Protein 3GBW (pdb70)

Organism: Mus musculus (NCBI:txid10090)

Solvent-accessible surface area: 7673 Å² total

Sequence (159 aa):
SLEDYYSVVNRFESHGGGWGYSSAHSSVEAIRFSADTDILLGGLGLFGGRGEYTAKKIKLFEELGPDGGDDHEETDGDLLAETDVLLAYDCAARREKYAFDEPVLLQQAGWWYVAWARVSGPSSDCGSHGQASSITTDDGVIFQFKSSKKSNNGTDVNAGQIPQLLYRLP

B-factor: mean 14.57, std 6.52, range [7.31, 48.07]

Nearest PDB structures (foldseek):
  3gbw-assembly1_A  TM=1.006E+00  e=7.517E-31  Mus musculus
  3no8-assembly2_B  TM=8.482E-01  e=4.072E-13  Homo sapiens
  3hwj-assembly1_A  TM=8.843E-01  e=1.218E-11  Mus musculus
  3hwj-assembly2_B  TM=8.823E-01  e=6.664E-11  Mus musculus
  8des-assembly1_A  TM=1.836E-01  e=6.047E+00  Escherichia phage EC6098

GO terms:
  GO:0031398 positive regulation of protein ubiquitination (P, IDA)
  GO:0005634 nucleus (C, EXP)
  GO:0021952 central nervous system projection neuron axonogenesis (P, IMP)
  GO:1902667 regulation of axon guidance (P, IMP)
  GO:0032922 circadian regulation of gene expression (P, IMP)
  GO:0050905 neuromuscular process (P, IMP)
  GO:0005515 protein binding (F, IPI)
  GO:0015630 microtubule cytoskeleton (C, IDA)
  GO:0042177 negative regulation of protein catabolic process (P, IDA)
  GO:0030424 axon (C, IDA)
  GO:0021785 branchiomotor neuron axon guidance (P, IMP)
  GO:0032880 regulation of protein localization (P, IMP)
  GO:0051493 regulation of cytoskeleton organization (P, IMP)
  GO:0048667 cell morphogenesis involved in neuron differentiation (P, IMP)
  GO:0008045 motor neuron axon guidance (P, IMP)
  GO:0042802 identical protein binding (F, IPI)

Foldseek 3Di:
DDDAWDKDFQFPFWDDWFAADDDFKAKKKKAKQAKWWFDWFWKWAAPDKKKKKKWKFWDFLCCVPPPDVGHTDFIDDIDMDHDHHPGIDITPGIDIDDRNTMMMIMMRMHDGITIKGFRGDQWDQDPVGMIMGIAADPVGDRPHTRGMGIRRITIIHHD

Secondary structure (DSSP, 8-state):
-PPP-EEEE-EEEE-S-B---TT--EEEEEEESS-EEEEEEEEE--SS-EEEEEEEEEEETTTTTS----EEEEE---EEE---TT-EE---S-EEEPTT-EEEEEEEEESS-B--EEEE-SEEE-TTSPEEEEEE-TT--SS-SSSSBS--EEEEE--

CATH classification: 2.60.120.820

Radius of gyration: 14.32 Å; Cα contacts (8 Å, |Δi|>4): 466; chains: 1; bounding box: 38×33×32 Å

Structure (mmCIF, N/CA/C/O backbone):
data_3GBW
#
_entry.id   3GBW
#
_cell.length_a   41.688
_cell.length_b   57.767
_cell.length_c   64.633
_cell.angle_alpha   90.000
_cell.angle_beta   90.000
_cell.angle_gamma   90.000
#
_symmetry.space_group_name_H-M   'P 21 21 21'
#
loop_
_entity.id
_entity.type
_entity.pdbx_description
1 polymer 'E3 ubiquitin-protein ligase MYCBP2'
2 water water
#
loop_
_atom_site.group_PDB
_atom_site.id
_atom_site.type_symbol
_atom_site.label_atom_id
_atom_site.label_alt_id
_atom_site.label_comp_id
_atom_site.label_asym_id
_atom_site.label_entity_id
_atom_site.label_seq_id
_atom_site.pdbx_PDB_ins_code
_atom_site.Cartn_x
_atom_site.Cartn_y
_atom_site.Cartn_z
_atom_site.occupancy
_atom_site.B_iso_or_equiv
_atom_site.auth_seq_id
_atom_site.auth_comp_id
_atom_site.auth_asym_id
_atom_site.auth_atom_id
_atom_site.pdbx_PDB_model_num
ATOM 1 N N . SER A 1 1 ? 0.783 11.771 28.067 1.00 16.25 1227 SER A N 1
ATOM 2 C CA . SER A 1 1 ? 0.011 12.959 27.646 1.00 15.50 1227 SER A CA 1
ATOM 3 C C . SER A 1 1 ? 0.863 13.726 26.651 1.00 14.00 1227 SER A C 1
ATOM 4 O O . SER A 1 1 ? 1.971 13.308 26.344 1.00 12.75 1227 SER A O 1
ATOM 7 N N . LEU A 1 2 ? 0.329 14.831 26.156 1.00 14.24 1228 LEU A N 1
ATOM 8 C CA . LEU A 1 2 ? 1.015 15.634 25.162 1.00 14.99 1228 LEU A CA 1
ATOM 9 C C . LEU A 1 2 ? 2.385 16.096 25.660 1.00 14.43 1228 LEU A C 1
ATOM 10 O O . LEU A 1 2 ? 2.498 16.620 26.764 1.00 14.84 1228 LEU A O 1
ATOM 15 N N . GLU A 1 3 ? 3.414 15.884 24.847 1.00 15.00 1229 GLU A N 1
ATOM 16 C CA . GLU A 1 3 ? 4.781 16.257 25.178 1.00 16.11 1229 GLU A CA 1
ATOM 17 C C . GLU A 1 3 ? 4.919 17.778 25.220 1.00 15.46 1229 GLU A C 1
ATOM 18 O O . GLU A 1 3 ? 4.406 18.487 24.365 1.00 15.34 1229 GLU A O 1
ATOM 24 N N . ASP A 1 4 ? 5.622 18.267 26.222 1.00 15.50 1230 ASP A N 1
ATOM 25 C CA . ASP A 1 4 ? 5.861 19.693 26.335 1.00 15.11 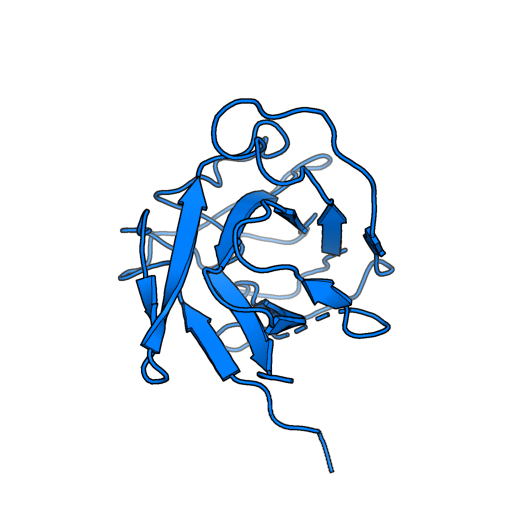1230 ASP A CA 1
ATOM 26 C C . ASP A 1 4 ? 7.017 20.151 25.466 1.00 14.33 1230 ASP A C 1
ATOM 27 O O . ASP A 1 4 ? 7.933 19.403 25.178 1.00 15.18 1230 ASP A O 1
ATOM 32 N N A TYR A 1 5 ? 6.892 21.381 24.954 0.70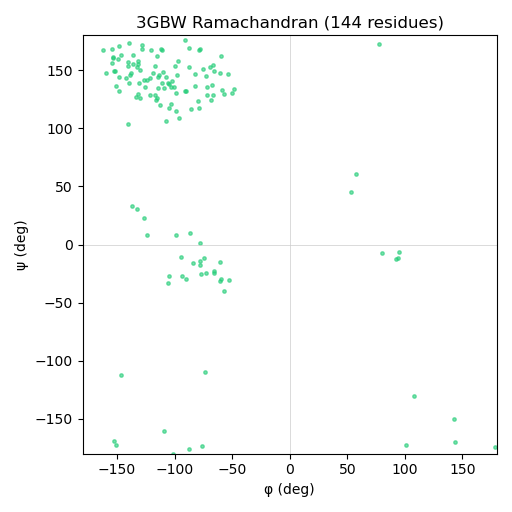 14.43 1231 TYR A N 1
ATOM 33 N N B TYR A 1 5 ? 7.017 21.426 25.164 0.30 13.14 1231 TYR A N 1
ATOM 34 C CA A TYR A 1 5 ? 7.909 22.048 24.098 0.70 13.44 1231 TYR A CA 1
ATOM 35 C CA B TYR A 1 5 ? 8.126 21.992 24.456 0.30 11.89 1231 TYR A CA 1
ATOM 36 C C A TYR A 1 5 ? 8.147 23.480 24.636 0.70 12.58 1231 TYR A C 1
ATOM 37 C C B TYR A 1 5 ? 8.322 23.385 24.976 0.30 11.10 1231 TYR A C 1
ATOM 38 O O A TYR A 1 5 ? 7.229 24.096 25.181 0.70 13.35 1231 TYR A O 1
ATOM 39 O O B TYR A 1 5 ? 7.602 23.856 25.865 0.30 10.01 1231 TYR A O 1
ATOM 56 N N . SER A 1 6 ? 9.361 24.003 24.461 1.00 10.38 1232 SER A N 1
ATOM 57 C CA . SER A 1 6 ? 9.688 25.386 24.775 1.00 10.12 1232 SER A CA 1
ATOM 58 C C . SER A 1 6 ? 9.330 26.263 23.593 1.00 9.32 1232 SER A C 1
ATOM 59 O O . SER A 1 6 ? 9.230 25.790 22.466 1.00 10.02 1232 SER A O 1
ATOM 62 N N . VAL A 1 7 ? 9.161 27.549 23.859 1.00 9.89 1233 VAL A N 1
ATOM 63 C CA . VAL A 1 7 ? 8.754 28.481 22.831 1.00 11.01 1233 VAL A CA 1
ATOM 64 C C . VAL A 1 7 ? 9.769 29.614 22.735 1.00 10.56 1233 VAL A C 1
ATOM 65 O O . VAL A 1 7 ? 10.280 30.067 23.767 1.00 11.08 1233 VAL A O 1
ATOM 69 N N . VAL A 1 8 ? 10.063 30.071 21.518 1.00 10.04 1234 VAL A N 1
ATOM 70 C CA . VAL A 1 8 ? 10.710 31.379 21.348 1.00 9.96 1234 VAL A CA 1
ATOM 71 C C . VAL A 1 8 ? 9.723 32.275 20.605 1.00 9.64 1234 VAL A C 1
ATOM 72 O O . VAL A 1 8 ? 9.187 31.902 19.565 1.00 9.73 1234 VAL A O 1
ATOM 76 N N . ASN A 1 9 ? 9.448 33.431 21.196 1.00 9.36 1235 ASN A N 1
ATOM 77 C CA . ASN A 1 9 ? 8.568 34.455 20.646 1.00 9.96 1235 ASN A CA 1
ATOM 78 C C . ASN A 1 9 ? 9.412 35.525 19.982 1.00 10.03 1235 ASN A C 1
ATOM 79 O O . ASN A 1 9 ? 10.170 36.225 20.652 1.00 11.87 1235 ASN A O 1
ATOM 84 N N . ARG A 1 10 ? 9.301 35.669 18.667 1.00 9.74 1236 ARG A N 1
ATOM 85 C CA . ARG A 1 10 ? 10.130 36.648 17.964 1.00 9.68 1236 ARG A CA 1
ATOM 86 C C . ARG A 1 10 ? 9.587 38.079 17.967 1.00 9.79 1236 ARG A C 1
ATOM 87 O O . ARG A 1 10 ? 10.345 39.016 17.685 1.00 10.81 1236 ARG A O 1
ATOM 95 N N . PHE A 1 11 ? 8.310 38.245 18.294 1.00 10.25 1237 PHE A N 1
ATOM 96 C CA . PHE A 1 11 ? 7.704 39.585 18.342 1.00 11.19 1237 PHE A CA 1
ATOM 97 C C . PHE A 1 11 ? 7.560 40.088 19.764 1.00 12.59 1237 PHE A C 1
ATOM 98 O O . PHE A 1 11 ? 7.191 39.334 20.652 1.00 13.75 1237 PHE A O 1
ATOM 106 N N . GLU A 1 12 ? 7.815 41.380 19.960 1.00 13.72 1238 GLU A N 1
ATOM 107 C CA . GLU A 1 12 ? 7.577 42.010 21.253 1.00 15.61 1238 GLU A CA 1
ATOM 108 C C . GLU A 1 12 ? 6.202 42.675 21.350 1.00 15.57 1238 GLU A C 1
ATOM 109 O O . GLU A 1 12 ? 5.783 43.072 22.436 1.00 17.00 1238 GLU A O 1
ATOM 115 N N . SER A 1 13 ? 5.493 42.805 20.231 1.00 15.29 1239 SER A N 1
ATOM 116 C CA . SER A 1 13 ? 4.184 43.450 20.254 1.00 15.78 1239 SER A CA 1
ATOM 117 C C . SER A 1 13 ? 3.270 42.899 19.154 1.00 15.49 1239 SER A C 1
ATOM 118 O O . SER A 1 13 ? 3.594 41.933 18.472 1.00 14.39 1239 SER A O 1
ATOM 121 N N . HIS A 1 14 ? 2.113 43.523 19.000 1.00 15.84 1240 HIS A N 1
ATOM 122 C CA . HIS A 1 14 ? 1.115 43.108 18.030 1.00 16.21 1240 HIS A CA 1
ATOM 123 C C . HIS A 1 14 ? 0.954 44.213 17.008 1.00 16.95 1240 HIS A C 1
ATOM 124 O O . HIS A 1 14 ? 1.350 45.352 17.244 1.00 17.86 1240 HIS A O 1
ATOM 131 N N . GLY A 1 15 ? 0.369 43.880 15.869 1.00 17.07 1241 GLY A N 1
ATOM 132 C CA . GLY A 1 15 ? -0.024 44.875 14.881 1.00 17.26 1241 GLY A CA 1
ATOM 133 C C . GLY A 1 15 ? -1.532 45.003 14.831 1.00 17.23 1241 GLY A C 1
ATOM 134 O O . GLY A 1 15 ? -2.216 44.626 15.766 1.00 18.32 1241 GLY A O 1
ATOM 135 N N . GLY A 1 16 ? -2.068 45.553 13.748 1.00 17.56 1242 GLY A N 1
ATOM 136 C CA . GLY A 1 16 ? -3.499 45.519 13.542 1.00 17.69 1242 GLY A CA 1
ATOM 137 C C . GLY A 1 16 ? -3.869 44.104 13.161 1.00 18.29 1242 GLY A C 1
ATOM 138 O O . GLY A 1 16 ? -3.796 43.165 13.973 1.00 20.44 1242 GLY A O 1
ATOM 139 N N . GLY A 1 17 ? -4.242 43.930 11.916 1.00 17.61 1243 GLY A N 1
ATOM 140 C CA . GLY A 1 17 ? -4.607 42.641 11.418 1.00 15.73 1243 GLY A CA 1
ATOM 141 C C . GLY A 1 17 ? -3.691 42.303 10.271 1.00 14.24 1243 GLY A C 1
ATOM 142 O O . GLY A 1 17 ? -2.972 43.158 9.735 1.00 13.99 1243 GLY A O 1
ATOM 143 N N . TRP A 1 18 ? -3.740 41.042 9.892 1.00 13.16 1244 TRP A N 1
ATOM 144 C CA . TRP A 1 18 ? -2.998 40.552 8.740 1.00 11.49 1244 TRP A CA 1
ATOM 145 C C . TRP A 1 18 ? -3.963 39.864 7.822 1.00 11.51 1244 TRP A C 1
ATOM 146 O O . TRP A 1 18 ? -4.758 39.055 8.278 1.00 13.28 1244 TRP A O 1
ATOM 157 N N . GLY A 1 19 ? -3.863 40.123 6.519 1.00 11.31 1245 GLY A N 1
ATOM 158 C CA . GLY A 1 19 ? -4.683 39.423 5.541 1.00 11.47 1245 GLY A CA 1
ATOM 159 C C . GLY A 1 19 ? -3.887 38.471 4.667 1.00 11.02 1245 GLY A C 1
ATOM 160 O O . GLY A 1 19 ? -2.648 38.507 4.628 1.00 11.35 1245 GLY A O 1
ATOM 161 N N . TYR A 1 20 ? -4.624 37.625 3.949 1.00 11.38 1246 TYR A N 1
ATOM 162 C CA . TYR A 1 20 ? -4.054 36.561 3.116 1.00 12.30 1246 TYR A CA 1
ATOM 163 C C . TYR A 1 20 ? -4.698 36.607 1.736 1.00 13.51 1246 TYR A C 1
ATOM 164 O O . TYR A 1 20 ? -5.793 37.142 1.573 1.00 14.90 1246 TYR A O 1
ATOM 173 N N . SER A 1 21 ? -3.998 36.046 0.753 1.00 14.33 1247 SER A N 1
ATOM 174 C CA A SER A 1 21 ? -4.543 35.929 -0.594 0.50 15.07 1247 SER A CA 1
ATOM 175 C CA B SER A 1 21 ? -4.398 35.987 -0.660 0.50 14.85 1247 SER A CA 1
ATOM 176 C C . SER A 1 21 ? -4.160 34.559 -1.139 1.00 14.97 1247 SER A C 1
ATOM 177 O O . SER A 1 21 ? -3.504 33.775 -0.454 1.00 15.01 1247 SER A O 1
ATOM 182 N N . ALA A 1 22 ? -4.599 34.252 -2.361 1.00 15.39 1248 ALA A N 1
ATOM 183 C CA . ALA A 1 22 ? -4.507 32.897 -2.922 1.00 15.21 1248 ALA A CA 1
ATOM 184 C C . ALA A 1 22 ? -3.138 32.187 -2.929 1.00 15.86 1248 ALA A C 1
ATOM 185 O O . ALA A 1 22 ? -3.056 30.953 -2.855 1.00 17.68 1248 ALA A O 1
ATOM 187 N N . HIS A 1 23 ? -2.076 32.966 -3.036 1.00 14.42 1249 HIS A N 1
ATOM 188 C CA . HIS A 1 23 ? -0.710 32.442 -3.122 1.00 13.13 1249 HIS A CA 1
ATOM 189 C C . HIS A 1 23 ? 0.220 33.049 -2.076 1.00 12.06 1249 HIS A C 1
ATOM 190 O O . HIS A 1 23 ? 1.440 33.053 -2.252 1.00 11.94 1249 HIS A O 1
ATOM 197 N N . SER A 1 24 ? -0.357 33.557 -0.990 1.00 10.39 1250 SER A N 1
ATOM 198 C CA A SER A 1 24 ? 0.425 34.159 0.090 0.50 10.43 1250 SER A CA 1
ATOM 199 C CA B SER A 1 24 ? 0.443 34.165 0.068 0.50 10.44 1250 SER A CA 1
ATOM 200 C C . SER A 1 24 ? 1.295 33.116 0.777 1.00 9.90 1250 SER A C 1
ATOM 201 O O . SER A 1 24 ? 0.847 32.004 1.039 1.00 10.68 1250 SER A O 1
ATOM 206 N N . VAL A 1 25 ? 2.531 33.500 1.063 1.00 9.12 1251 VAL A N 1
ATOM 207 C CA . VAL A 1 25 ? 3.500 32.661 1.774 1.00 9.31 1251 VAL A CA 1
ATOM 208 C C . VAL A 1 25 ? 4.155 33.518 2.843 1.00 8.88 1251 VAL A C 1
ATOM 209 O O . VAL A 1 25 ? 4.663 34.609 2.560 1.00 9.01 1251 VAL A O 1
ATOM 213 N N . GLU A 1 26 ? 4.131 33.019 4.079 1.00 8.16 1252 GLU A N 1
ATOM 214 C CA . GLU A 1 26 ? 4.849 33.638 5.184 1.00 8.24 1252 GLU A CA 1
ATOM 215 C C . GLU A 1 26 ? 6.143 32.850 5.397 1.00 7.77 1252 GLU A C 1
ATOM 216 O O . GLU A 1 26 ? 6.120 31.629 5.423 1.00 8.09 1252 GLU A O 1
ATOM 222 N N . ALA A 1 27 ? 7.256 33.540 5.588 1.00 7.70 1253 ALA A N 1
ATOM 223 C CA . ALA A 1 27 ? 8.508 32.852 5.857 1.00 7.86 1253 ALA A CA 1
ATOM 224 C C . ALA A 1 27 ? 9.450 33.750 6.628 1.00 8.14 1253 ALA A C 1
ATOM 225 O O . ALA A 1 27 ? 9.371 34.982 6.543 1.00 8.17 1253 ALA A O 1
ATOM 227 N N . ILE A 1 28 ? 10.377 33.127 7.352 1.00 7.77 1254 ILE A N 1
ATOM 228 C CA . ILE A 1 28 ? 11.389 33.839 8.103 1.00 8.44 1254 ILE A CA 1
ATOM 229 C C . ILE A 1 28 ? 12.633 32.961 8.187 1.00 7.69 1254 ILE A C 1
ATOM 230 O O . ILE A 1 28 ? 12.526 31.750 8.384 1.00 7.91 1254 ILE A O 1
ATOM 235 N N . ARG A 1 29 ? 13.808 33.545 7.981 1.00 8.13 1255 ARG A N 1
ATOM 236 C CA . ARG A 1 29 ? 15.064 32.818 8.200 1.00 8.42 1255 ARG A CA 1
ATOM 237 C C . ARG A 1 29 ? 15.408 32.858 9.686 1.00 8.45 1255 ARG A C 1
ATOM 238 O O . ARG A 1 29 ? 15.163 33.856 10.367 1.00 8.76 1255 ARG A O 1
ATOM 246 N N . PHE A 1 30 ? 16.032 31.797 10.181 1.00 8.42 1256 PHE A N 1
ATOM 247 C CA . PHE A 1 30 ? 16.466 31.765 11.573 1.00 8.28 1256 PHE A CA 1
ATOM 248 C C . PHE A 1 30 ? 17.654 30.854 11.780 1.00 8.56 1256 PHE A C 1
ATOM 249 O O . PHE A 1 30 ? 17.951 29.987 10.964 1.00 8.34 1256 PHE A O 1
ATOM 257 N N . SER A 1 31 ? 18.336 31.090 12.889 1.00 8.55 1257 SER A N 1
ATOM 258 C CA . SER A 1 31 ? 19.401 30.218 13.338 1.00 9.10 1257 SER A CA 1
ATOM 259 C C . SER A 1 31 ? 19.433 30.255 14.853 1.00 9.53 1257 SER A C 1
ATOM 260 O O . SER A 1 31 ? 19.180 31.294 15.457 1.00 10.81 1257 SER A O 1
ATOM 263 N N . ALA A 1 32 ? 19.733 29.113 15.452 1.00 9.66 1258 ALA A N 1
ATOM 264 C CA . ALA A 1 32 ? 20.012 29.020 16.886 1.00 9.87 1258 ALA A CA 1
ATOM 265 C C . ALA A 1 32 ? 21.492 28.718 17.110 1.00 10.32 1258 ALA A C 1
ATOM 266 O O . ALA A 1 32 ? 22.111 28.011 16.317 1.00 10.61 1258 ALA A O 1
ATOM 268 N N . ASP A 1 33 ? 22.043 29.217 18.214 1.00 10.92 1259 ASP A N 1
ATOM 269 C CA . ASP A 1 33 ? 23.462 29.010 18.523 1.00 11.65 1259 ASP A CA 1
ATOM 270 C C . ASP A 1 33 ? 23.727 27.708 19.263 1.00 11.83 1259 ASP A C 1
ATOM 271 O O . ASP A 1 33 ? 24.834 27.488 19.743 1.00 13.19 1259 ASP A O 1
ATOM 276 N N . THR A 1 34 ? 22.709 26.862 19.349 1.00 12.45 1260 THR A N 1
ATOM 277 C CA . THR A 1 34 ? 22.727 25.613 20.103 1.00 12.79 1260 THR A CA 1
ATOM 278 C C . THR A 1 34 ? 21.934 24.603 19.282 1.00 12.43 1260 THR A C 1
ATOM 279 O O . THR A 1 34 ? 20.936 24.995 18.678 1.00 12.04 1260 THR A O 1
ATOM 283 N N . ASP A 1 35 ? 22.327 23.330 19.254 1.00 12.30 1261 ASP A N 1
ATOM 284 C CA . ASP A 1 35 ? 21.499 22.315 18.616 1.00 12.64 1261 ASP A CA 1
ATOM 285 C C . ASP A 1 35 ? 20.133 22.277 19.300 1.00 12.26 1261 ASP A C 1
ATOM 286 O O . ASP A 1 35 ? 20.056 22.241 20.535 1.00 12.81 1261 ASP A O 1
ATOM 291 N N . ILE A 1 36 ? 19.062 22.274 18.511 1.00 11.87 1262 ILE A N 1
ATOM 292 C CA . ILE A 1 36 ? 17.707 22.165 19.064 1.00 12.07 1262 ILE A CA 1
ATOM 293 C C . ILE A 1 36 ? 16.894 21.191 18.241 1.00 11.33 1262 ILE A C 1
ATOM 294 O O . ILE A 1 36 ? 17.190 20.955 17.080 1.00 11.67 1262 ILE A O 1
ATOM 299 N N . LEU A 1 37 ? 15.880 20.610 18.873 1.00 10.24 1263 LEU A N 1
ATOM 300 C CA . LEU A 1 37 ? 14.884 19.788 18.203 1.00 10.16 1263 LEU A CA 1
ATOM 301 C C . LEU A 1 37 ? 13.670 20.664 17.899 1.00 9.70 1263 LEU A C 1
ATOM 302 O O . LEU A 1 37 ? 12.970 21.086 18.809 1.00 10.30 1263 LEU A O 1
ATOM 307 N N . LEU A 1 38 ? 13.452 20.982 16.625 1.00 8.99 1264 LEU A N 1
ATOM 308 C CA . LEU A 1 38 ? 12.328 21.839 16.230 1.00 8.71 1264 LEU A CA 1
ATOM 309 C C . LEU A 1 38 ? 11.098 20.979 16.046 1.00 8.34 1264 LEU A C 1
ATOM 310 O O . LEU A 1 38 ? 11.080 20.103 15.179 1.00 9.19 1264 LEU A O 1
ATOM 315 N N . GLY A 1 39 ? 10.081 21.210 16.875 1.00 8.26 1265 GLY A N 1
ATOM 316 C CA . GLY A 1 39 ? 8.849 20.456 16.808 1.00 8.48 1265 GLY A CA 1
ATOM 317 C C . GLY A 1 39 ? 7.748 21.061 15.960 1.00 8.06 1265 GLY A C 1
ATOM 318 O O . GLY A 1 39 ? 6.885 20.343 15.470 1.00 8.53 1265 GLY A O 1
ATOM 319 N N . GLY A 1 40 ? 7.738 22.380 15.811 1.00 8.05 1266 GLY A N 1
ATOM 320 C CA . GLY A 1 40 ? 6.651 23.043 15.121 1.00 8.07 1266 GLY A CA 1
ATOM 321 C C . GLY A 1 40 ? 6.826 24.535 15.101 1.00 7.31 1266 GLY A C 1
ATOM 322 O O . GLY A 1 40 ? 7.860 25.057 15.539 1.00 7.57 1266 GLY A O 1
ATOM 323 N N . LEU A 1 41 ? 5.798 25.201 14.586 1.00 7.62 1267 LEU A N 1
ATOM 324 C CA . LEU A 1 41 ? 5.767 26.652 14.475 1.00 7.84 1267 LEU A CA 1
ATOM 325 C C . LEU A 1 41 ? 4.491 27.143 15.127 1.00 7.83 1267 LEU A C 1
ATOM 326 O O . LEU A 1 41 ? 3.448 26.522 14.988 1.00 9.35 1267 LEU A O 1
ATOM 331 N N . GLY A 1 42 ? 4.582 28.264 15.827 1.00 7.93 1268 GLY A N 1
ATOM 332 C CA . GLY A 1 42 ? 3.410 28.939 16.352 1.00 8.20 1268 GLY A CA 1
ATOM 333 C C . GLY A 1 42 ? 2.911 29.944 15.328 1.00 7.77 1268 GLY A C 1
ATOM 334 O O . GLY A 1 42 ? 3.689 30.719 14.783 1.00 9.19 1268 GLY A O 1
ATOM 335 N N . LEU A 1 43 ? 1.605 29.902 15.083 1.00 7.55 1269 LEU A N 1
ATOM 336 C CA . LEU A 1 43 ? 0.923 30.749 14.105 1.00 7.67 1269 LEU A CA 1
ATOM 337 C C . LEU A 1 43 ? -0.150 31.592 14.735 1.00 7.85 1269 LEU A C 1
ATOM 338 O O . LEU A 1 43 ? -0.868 31.125 15.618 1.00 8.79 1269 LEU A O 1
ATOM 343 N N . PHE A 1 44 ? -0.299 32.818 14.252 1.00 8.05 1270 PHE A N 1
ATOM 344 C CA . PHE A 1 44 ? -1.451 33.611 14.648 1.00 8.38 1270 PHE A CA 1
ATOM 345 C C . PHE A 1 44 ? -2.709 33.131 13.940 1.00 8.83 1270 PHE A C 1
ATOM 346 O O . PHE A 1 44 ? -2.663 32.623 12.810 1.00 8.99 1270 PHE A O 1
ATOM 354 N N . GLY A 1 45 ? -3.826 33.332 14.621 1.00 9.44 1271 GLY A N 1
ATOM 355 C CA . GLY A 1 45 ? -5.166 33.208 14.053 1.00 9.66 1271 GLY A CA 1
ATOM 356 C C . GLY A 1 45 ? -6.011 34.254 14.767 1.00 9.77 1271 GLY A C 1
ATOM 357 O O . GLY A 1 45 ? -5.795 35.451 14.608 1.00 9.91 1271 GLY A O 1
ATOM 358 N N . GLY A 1 46 ? -6.955 33.798 15.576 1.00 9.60 1272 GLY A N 1
ATOM 359 C CA . GLY A 1 46 ? -7.600 34.648 16.570 1.00 10.20 1272 GLY A CA 1
ATOM 360 C C . GLY A 1 46 ? -8.891 35.328 16.169 1.00 10.18 1272 GLY A C 1
ATOM 361 O O . GLY A 1 46 ? -9.574 35.871 17.038 1.00 11.05 1272 GLY A O 1
ATOM 362 N N . ARG A 1 47 ? -9.234 35.301 14.882 1.00 10.15 1273 ARG A N 1
ATOM 363 C CA . ARG A 1 47 ? -10.389 36.056 14.365 1.00 10.82 1273 ARG A CA 1
ATOM 364 C C . ARG A 1 47 ? -11.179 35.211 13.390 1.00 11.59 1273 ARG A C 1
ATOM 365 O O . ARG A 1 47 ? -11.749 35.734 12.428 1.00 13.32 1273 ARG A O 1
ATOM 373 N N . GLY A 1 48 ? -11.224 33.903 13.630 1.00 11.43 1274 GLY A N 1
ATOM 374 C CA . GLY A 1 48 ? -12.010 32.993 12.813 1.00 11.87 1274 GLY A CA 1
ATOM 375 C C . GLY A 1 48 ? -11.330 31.659 12.597 1.00 11.35 1274 GLY A C 1
ATOM 376 O O . GLY A 1 48 ? -10.568 31.193 13.439 1.00 12.39 1274 GLY A O 1
ATOM 377 N N . GLU A 1 49 ? -11.615 31.057 11.449 1.00 11.35 1275 GLU A N 1
ATOM 378 C CA . GLU A 1 49 ? -11.115 29.739 11.087 1.00 11.14 1275 GLU A CA 1
ATOM 379 C C . GLU A 1 49 ? -10.084 29.857 9.980 1.00 11.27 1275 GLU A C 1
ATOM 380 O O . GLU A 1 49 ? -10.282 30.599 9.019 1.00 12.32 1275 GLU A O 1
ATOM 386 N N . TYR A 1 50 ? -8.973 29.141 10.139 1.00 10.60 1276 TYR A N 1
ATOM 387 C CA . TYR A 1 50 ? -7.827 29.252 9.233 1.00 10.77 1276 TYR A CA 1
ATOM 388 C C . TYR A 1 50 ? -7.413 27.887 8.757 1.00 11.01 1276 TYR A C 1
ATOM 389 O O . TYR A 1 50 ? -7.851 26.883 9.298 1.00 10.70 1276 TYR A O 1
ATOM 398 N N . THR A 1 51 ? -6.555 27.859 7.747 1.00 10.87 1277 THR A N 1
ATOM 399 C CA . THR A 1 51 ? -5.790 26.656 7.435 1.00 11.75 1277 THR A CA 1
ATOM 400 C C . THR A 1 51 ? -4.345 27.053 7.266 1.00 11.26 1277 THR A C 1
ATOM 401 O O . THR A 1 51 ? -4.039 28.194 6.948 1.00 11.18 1277 THR A O 1
ATOM 405 N N . ALA A 1 52 ? -3.450 26.096 7.479 1.00 11.07 1278 ALA A N 1
ATOM 406 C CA . ALA A 1 52 ? -2.049 26.297 7.153 1.00 11.14 1278 ALA A CA 1
ATOM 407 C C . ALA A 1 52 ? -1.331 24.998 6.833 1.00 10.73 1278 ALA A C 1
ATOM 408 O O . ALA A 1 52 ? -1.705 23.934 7.342 1.00 10.96 1278 ALA A O 1
ATOM 410 N N . LYS A 1 53 ? -0.335 25.146 5.954 1.00 10.85 1279 LYS A N 1
ATOM 411 C CA A LYS A 1 53 ? 0.691 24.125 5.697 0.50 10.60 1279 LYS A CA 1
ATOM 412 C CA B LYS A 1 53 ? 0.684 24.147 5.647 0.50 11.04 1279 LYS A CA 1
ATOM 413 C C . LYS A 1 53 ? 1.995 24.753 6.145 1.00 9.94 1279 LYS A C 1
ATOM 414 O O . LYS A 1 53 ? 2.238 25.908 5.880 1.00 10.36 1279 LYS A O 1
ATOM 425 N N . ILE A 1 54 ? 2.830 23.990 6.839 1.00 9.04 1280 ILE A N 1
ATOM 426 C CA . ILE A 1 54 ? 4.150 24.490 7.247 1.00 8.77 1280 ILE A CA 1
ATOM 427 C C . ILE A 1 54 ? 5.271 23.667 6.607 1.00 8.05 1280 ILE A C 1
ATOM 428 O O . ILE A 1 54 ? 5.089 22.492 6.258 1.00 8.70 1280 ILE A O 1
ATOM 433 N N . LYS A 1 55 ? 6.424 24.312 6.440 1.00 7.76 1281 LYS A N 1
ATOM 434 C CA . LYS A 1 55 ? 7.627 23.703 5.881 1.00 8.30 1281 LYS A CA 1
ATOM 435 C C . LYS A 1 55 ? 8.838 24.209 6.640 1.00 7.89 1281 LYS A C 1
ATOM 436 O O . LYS A 1 55 ? 8.815 25.296 7.246 1.00 7.67 1281 LYS A O 1
ATOM 442 N N . LEU A 1 56 ? 9.901 23.415 6.572 1.00 8.41 1282 LEU A N 1
ATOM 443 C CA . LEU A 1 56 ? 11.206 23.783 7.095 1.00 8.36 1282 LEU A CA 1
ATOM 444 C C . LEU A 1 56 ? 12.217 23.526 6.001 1.00 8.47 1282 LEU A C 1
ATOM 445 O O . LEU A 1 56 ? 12.285 22.407 5.492 1.00 9.06 1282 LEU A O 1
ATOM 450 N N . PHE A 1 57 ? 13.004 24.547 5.667 1.00 8.33 1283 PHE A N 1
ATOM 451 C CA . PHE A 1 57 ? 14.105 24.430 4.704 1.00 8.61 1283 PHE A CA 1
ATOM 452 C C . PHE A 1 57 ? 15.442 24.641 5.393 1.00 9.36 1283 PHE A C 1
ATOM 453 O O . PHE A 1 57 ? 15.567 25.459 6.292 1.00 9.54 1283 PHE A O 1
ATOM 461 N N . GLU A 1 58 ? 16.444 23.901 4.937 1.00 10.28 1284 GLU A N 1
ATOM 462 C CA A GLU A 1 58 ? 17.835 24.033 5.370 0.50 10.46 1284 GLU A CA 1
ATOM 463 C CA B GLU A 1 58 ? 17.819 24.099 5.401 0.50 10.77 1284 GLU A CA 1
ATOM 464 C C . GLU A 1 58 ? 18.563 24.977 4.420 1.00 10.45 1284 GLU A C 1
ATOM 465 O O . GLU A 1 58 ? 18.503 24.767 3.206 1.00 11.28 1284 GLU A O 1
ATOM 476 N N . LEU A 1 59 ? 19.243 25.993 4.955 1.00 10.08 1285 LEU A N 1
ATOM 477 C CA . LEU A 1 59 ? 20.149 26.846 4.166 1.00 11.21 1285 LEU A CA 1
ATOM 478 C C . LEU A 1 59 ? 21.617 26.545 4.459 1.00 12.01 1285 LEU A C 1
ATOM 479 O O . LEU A 1 59 ? 22.459 26.691 3.594 1.00 14.79 1285 LEU A O 1
ATOM 484 N N . GLY A 1 60 ? 21.935 26.170 5.686 1.00 12.30 1286 GLY A N 1
ATOM 485 C CA . GLY A 1 60 ? 23.305 25.825 6.056 1.00 12.31 1286 GLY A CA 1
ATOM 486 C C . GLY A 1 60 ? 24.013 26.933 6.797 1.00 11.97 1286 GLY A C 1
ATOM 487 O O . GLY A 1 60 ? 23.417 27.946 7.155 1.00 11.31 1286 GLY A O 1
ATOM 488 N N . PRO A 1 61 ? 25.321 26.752 7.026 1.00 12.48 1287 PRO A N 1
ATOM 489 C CA . PRO A 1 61 ? 26.047 27.685 7.879 1.00 13.11 1287 PRO A CA 1
ATOM 490 C C . PRO A 1 61 ? 26.143 29.097 7.304 1.00 13.38 1287 PRO A C 1
ATOM 491 O O . PRO A 1 61 ? 26.273 30.051 8.069 1.00 14.38 1287 PRO A O 1
ATOM 495 N N . ASP A 1 62 ? 26.050 29.237 5.980 1.00 13.69 1288 ASP A N 1
ATOM 496 C CA . ASP A 1 62 ? 26.195 30.543 5.332 1.00 14.70 1288 ASP A CA 1
ATOM 497 C C . ASP A 1 62 ? 24.866 31.201 4.990 1.00 14.61 1288 ASP A C 1
ATOM 498 O O . ASP A 1 62 ? 24.837 32.227 4.316 1.00 14.72 1288 ASP A O 1
ATOM 503 N N . GLY A 1 63 ? 23.759 30.629 5.458 1.00 14.08 1289 GLY A N 1
ATOM 504 C CA . GLY A 1 63 ? 22.448 31.067 5.022 1.00 14.63 1289 GLY A CA 1
ATOM 505 C C . GLY A 1 63 ? 21.978 32.386 5.580 1.00 14.54 1289 GLY A C 1
ATOM 506 O O . GLY A 1 63 ? 20.988 32.922 5.093 1.00 15.06 1289 GLY A O 1
ATOM 507 N N . GLY A 1 64 ? 22.672 32.916 6.582 1.00 14.78 1290 GLY A N 1
ATOM 508 C CA . GLY A 1 64 ? 22.401 34.266 7.077 1.00 16.54 1290 GLY A CA 1
ATOM 509 C C . GLY A 1 64 ? 22.958 35.356 6.179 1.00 17.33 1290 GLY A C 1
ATOM 510 O O . GLY A 1 64 ? 22.442 36.473 6.163 1.00 17.92 1290 GLY A O 1
ATOM 511 N N . ASP A 1 65 ? 24.005 35.015 5.428 1.00 18.41 1291 ASP A N 1
ATOM 512 C CA A ASP A 1 65 ? 24.709 35.964 4.574 0.70 19.12 1291 ASP A CA 1
ATOM 513 C CA B ASP A 1 65 ? 24.691 35.978 4.570 0.30 18.91 1291 ASP A CA 1
ATOM 514 C C . ASP A 1 65 ? 24.330 35.803 3.104 1.00 19.70 1291 ASP A C 1
ATOM 515 O O . ASP A 1 65 ? 24.397 36.763 2.336 1.00 20.64 1291 ASP A O 1
ATOM 524 N N . HIS A 1 66 ? 23.959 34.584 2.716 1.00 19.83 1292 HIS A N 1
ATOM 525 C CA . HIS A 1 66 ? 23.607 34.268 1.334 1.00 19.91 1292 HIS A CA 1
ATOM 526 C C . HIS A 1 66 ? 22.412 33.302 1.307 1.00 19.30 1292 HIS A C 1
ATOM 527 O O . HIS A 1 66 ? 22.597 32.110 1.576 1.00 20.07 1292 HIS A O 1
ATOM 534 N N . GLU A 1 67 ? 21.205 33.811 0.994 1.00 18.14 1293 GLU A N 1
ATOM 535 C CA A GLU A 1 67 ? 19.998 32.964 0.978 0.50 17.37 1293 GLU A CA 1
ATOM 536 C CA B GLU A 1 67 ? 19.976 33.004 0.934 0.50 18.35 1293 GLU A CA 1
ATOM 537 C C . GLU A 1 67 ? 19.849 32.251 -0.364 1.00 17.53 1293 GLU A C 1
ATOM 538 O O . GLU A 1 67 ? 19.483 32.853 -1.383 1.00 18.20 1293 GLU A O 1
ATOM 549 N N . THR A 1 68 ? 20.094 30.958 -0.339 1.00 17.05 1294 THR A N 1
ATOM 550 C CA . THR A 1 68 ? 19.835 30.102 -1.476 1.00 17.18 1294 THR A CA 1
ATOM 551 C C . THR A 1 68 ? 18.386 29.653 -1.363 1.00 16.61 1294 THR A C 1
ATOM 552 O O . THR A 1 68 ? 17.669 30.085 -0.454 1.00 16.58 1294 THR A O 1
ATOM 556 N N . ASP A 1 69 ? 17.944 28.783 -2.265 1.00 16.41 1295 ASP A N 1
ATOM 557 C CA . ASP A 1 69 ? 16.560 28.279 -2.209 1.00 17.32 1295 ASP A CA 1
ATOM 558 C C . ASP A 1 69 ? 16.349 27.191 -1.158 1.00 17.20 1295 ASP A C 1
ATOM 559 O O . ASP A 1 69 ? 15.213 26.849 -0.822 1.00 18.05 1295 ASP A O 1
ATOM 564 N N . GLY A 1 70 ? 17.443 26.641 -0.658 1.00 16.58 1296 GLY A N 1
ATOM 565 C CA . GLY A 1 70 ? 17.411 25.722 0.462 1.00 16.94 1296 GLY A CA 1
ATOM 566 C C . GLY A 1 70 ? 16.968 24.328 0.090 1.00 16.88 1296 GLY A C 1
ATOM 567 O O . GLY A 1 70 ? 16.546 24.064 -1.048 1.00 18.61 1296 GLY A O 1
ATOM 568 N N . ASP A 1 71 ? 17.081 23.431 1.054 1.00 15.91 1297 ASP A N 1
ATOM 569 C CA . ASP A 1 71 ? 16.681 22.048 0.889 1.00 16.01 1297 ASP A CA 1
ATOM 570 C C . ASP A 1 71 ? 15.550 21.758 1.860 1.00 14.14 1297 ASP A C 1
ATOM 571 O O . ASP A 1 71 ? 15.652 22.046 3.052 1.00 13.67 1297 ASP A O 1
ATOM 576 N N . LEU A 1 72 ? 14.466 21.195 1.350 1.00 12.91 1298 LEU A N 1
ATOM 577 C CA . LEU A 1 72 ? 13.306 20.898 2.186 1.00 12.63 1298 LEU A CA 1
ATOM 578 C C . LEU A 1 72 ? 13.609 19.792 3.193 1.00 12.34 1298 LEU A C 1
ATOM 579 O O . LEU A 1 72 ? 14.045 18.705 2.815 1.00 13.48 1298 LEU A O 1
ATOM 584 N N . LEU A 1 73 ? 13.399 20.072 4.475 1.00 11.35 1299 LEU A N 1
ATOM 585 C CA . LEU A 1 73 ? 13.602 19.083 5.547 1.00 11.17 1299 LEU A CA 1
ATOM 586 C C . LEU A 1 73 ? 12.310 18.517 6.116 1.00 12.01 1299 LEU A C 1
ATOM 587 O O . LEU A 1 73 ? 12.304 17.411 6.643 1.00 12.77 1299 LEU A O 1
ATOM 592 N N . ALA A 1 74 ? 11.224 19.278 6.051 1.00 10.92 1300 ALA A N 1
ATOM 593 C CA . ALA A 1 74 ? 9.963 18.829 6.643 1.00 10.83 1300 ALA A CA 1
ATOM 594 C C . ALA A 1 74 ? 8.820 19.595 6.028 1.00 10.44 1300 ALA A C 1
ATOM 595 O O . ALA A 1 74 ? 8.958 20.778 5.700 1.00 10.20 1300 ALA A O 1
ATOM 597 N N . GLU A 1 75 ? 7.676 18.934 5.909 1.00 10.70 1301 GLU A N 1
ATOM 598 C CA . GLU A 1 75 ? 6.460 19.568 5.421 1.00 12.33 1301 GLU A CA 1
ATOM 599 C C . GLU A 1 75 ? 5.243 18.865 6.008 1.00 11.44 1301 GLU A C 1
ATOM 600 O O . GLU A 1 75 ? 5.284 17.664 6.272 1.00 11.93 1301 GLU A O 1
ATOM 606 N N . THR A 1 76 ? 4.162 19.618 6.209 1.00 11.11 1302 THR A N 1
ATOM 607 C CA . THR A 1 76 ? 2.883 19.059 6.629 1.00 11.00 1302 THR A CA 1
ATOM 608 C C . THR A 1 76 ? 1.869 19.198 5.505 1.00 11.41 1302 THR A C 1
ATOM 609 O O . THR A 1 76 ? 2.078 19.927 4.535 1.00 11.04 1302 THR A O 1
ATOM 613 N N . ASP A 1 77 ? 0.745 18.516 5.672 1.00 11.72 1303 ASP A N 1
ATOM 614 C CA . ASP A 1 77 ? -0.430 18.732 4.837 1.00 13.22 1303 ASP A CA 1
ATOM 615 C C . ASP A 1 77 ? -1.127 19.995 5.303 1.00 13.85 1303 ASP A C 1
ATOM 616 O O . ASP A 1 77 ? -0.813 20.517 6.367 1.00 15.93 1303 ASP A O 1
ATOM 621 N N . VAL A 1 78 ? -2.076 20.486 4.518 1.00 13.39 1304 VAL A N 1
ATOM 622 C CA . VAL A 1 78 ? -2.925 21.601 4.945 1.00 14.20 1304 VAL A CA 1
ATOM 623 C C . VAL A 1 78 ? -3.815 21.155 6.108 1.00 14.29 1304 VAL A C 1
ATOM 624 O O . VAL A 1 78 ? -4.490 20.110 6.052 1.00 15.44 1304 VAL A O 1
ATOM 628 N N . LEU A 1 79 ? -3.803 21.939 7.182 1.00 13.73 1305 LEU A N 1
ATOM 629 C CA A LEU A 1 79 ? -4.571 21.598 8.371 0.50 13.82 1305 LEU A CA 1
ATOM 630 C CA B LEU A 1 79 ? -4.520 21.612 8.399 0.50 13.87 1305 LEU A CA 1
ATOM 631 C C . LEU A 1 79 ? -5.340 22.818 8.831 1.00 12.99 1305 LEU A C 1
ATOM 632 O O . LEU A 1 79 ? -4.808 23.923 8.878 1.00 12.63 1305 LEU A O 1
ATOM 641 N N . ALA A 1 80 ? -6.605 22.602 9.159 1.00 12.95 1306 ALA A N 1
ATOM 642 C CA . ALA A 1 80 ? -7.463 23.638 9.707 1.00 12.55 1306 ALA A CA 1
ATOM 643 C C . ALA A 1 80 ? -7.047 23.918 11.146 1.00 12.23 1306 ALA A C 1
ATOM 644 O O . ALA A 1 80 ? -6.649 23.022 11.881 1.00 12.92 1306 ALA A O 1
ATOM 646 N N . TYR A 1 81 ? -7.140 25.173 11.559 1.00 11.74 1307 TYR A N 1
ATOM 647 C CA . TYR A 1 81 ? -6.872 25.535 12.944 1.00 11.43 1307 TYR A CA 1
ATOM 648 C C . TYR A 1 81 ? -7.612 26.794 13.338 1.00 11.54 1307 TYR A C 1
ATOM 649 O O . TYR A 1 81 ? -8.047 27.574 12.497 1.00 11.25 1307 TYR A O 1
ATOM 658 N N . ASP A 1 82 ? -7.732 26.976 14.640 1.00 12.23 1308 ASP A N 1
ATOM 659 C CA . ASP A 1 82 ? -8.171 28.223 15.215 1.00 13.08 1308 ASP A CA 1
ATOM 660 C C . ASP A 1 82 ? -7.486 28.379 16.568 1.00 13.09 1308 ASP A C 1
ATOM 661 O O . ASP A 1 82 ? -6.794 27.465 17.038 1.00 13.52 1308 ASP A O 1
ATOM 666 N N . CYS A 1 83 ? -7.630 29.550 17.158 1.00 12.13 1309 CYS A N 1
ATOM 667 C CA . CYS A 1 83 ? -7.120 29.805 18.497 1.00 12.25 1309 CYS A CA 1
ATOM 668 C C . CYS A 1 83 ? -7.826 31.028 19.022 1.00 12.48 1309 CYS A C 1
ATOM 669 O O . CYS A 1 83 ? -8.464 31.759 18.273 1.00 13.04 1309 CYS A O 1
ATOM 672 N N . ALA A 1 84 ? -7.685 31.253 20.316 1.00 12.51 1310 ALA A N 1
ATOM 673 C CA . ALA A 1 84 ? -8.280 32.407 20.953 1.00 12.88 1310 ALA A CA 1
ATOM 674 C C . ALA A 1 84 ? -7.578 33.662 20.485 1.00 13.09 1310 ALA A C 1
ATOM 675 O O . ALA A 1 84 ? -6.405 33.645 20.113 1.00 12.01 1310 ALA A O 1
ATOM 677 N N . ALA A 1 85 ? -8.314 34.765 20.506 1.00 13.45 1311 ALA A N 1
ATOM 678 C CA . ALA A 1 85 ? -7.746 36.067 20.234 1.00 14.10 1311 ALA A CA 1
ATO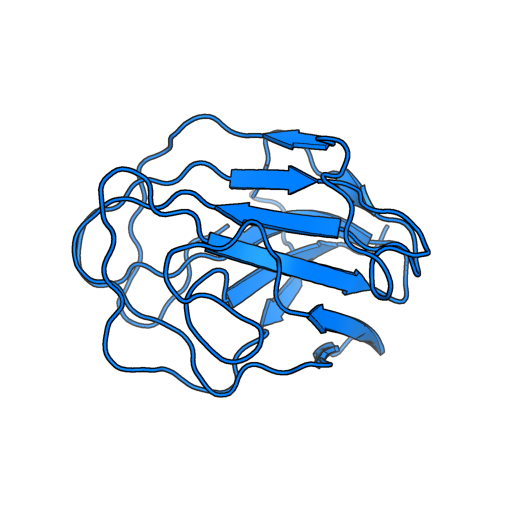M 679 C C . ALA A 1 85 ? -6.468 36.259 21.042 1.00 14.26 1311 ALA A C 1
ATOM 680 O O . ALA A 1 85 ? -6.423 35.900 22.231 1.00 14.36 1311 ALA A O 1
ATOM 682 N N . ARG A 1 86 ? -5.428 36.762 20.367 1.00 14.63 1312 ARG A N 1
ATOM 683 C CA A ARG A 1 86 ? -4.139 37.111 20.988 0.50 15.76 1312 ARG A CA 1
ATOM 684 C CA B ARG A 1 86 ? -4.126 37.106 20.946 0.50 15.82 1312 ARG A CA 1
ATOM 685 C C . ARG A 1 86 ? -3.209 35.912 21.186 1.00 15.98 1312 ARG A C 1
ATOM 686 O O . ARG A 1 86 ? -2.030 36.083 21.444 1.00 18.16 1312 ARG A O 1
ATOM 701 N N . GLU A 1 87 ? -3.736 34.703 21.068 1.00 14.94 1313 GLU A N 1
ATOM 702 C CA . GLU A 1 87 ? -2.952 33.502 21.328 1.00 14.81 1313 GLU A CA 1
ATOM 703 C C . GLU A 1 87 ? -2.287 33.009 20.054 1.00 13.38 1313 GLU A C 1
ATOM 704 O O . GLU A 1 87 ? -2.448 33.584 18.989 1.00 14.19 1313 GLU A O 1
ATOM 710 N N . LYS A 1 88 ? -1.482 31.975 20.186 1.00 12.19 1314 LYS A N 1
ATOM 711 C CA . LYS A 1 88 ? -0.852 31.337 19.055 1.00 12.27 1314 LYS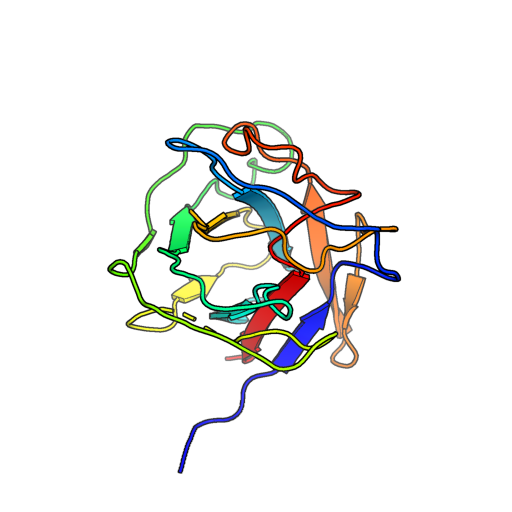 A CA 1
ATOM 712 C C . LYS A 1 88 ? -1.308 29.899 18.970 1.00 12.03 1314 LYS A C 1
ATOM 713 O O . LYS A 1 88 ? -1.579 29.240 19.990 1.00 15.30 1314 LYS A O 1
ATOM 719 N N . TYR A 1 89 ? -1.399 29.402 17.755 1.00 10.39 1315 TYR A N 1
ATOM 720 C CA . TYR A 1 89 ? -1.693 27.998 17.533 1.00 9.77 1315 TYR A CA 1
ATOM 721 C C . TYR A 1 89 ? -0.386 27.256 17.250 1.00 9.59 1315 TYR A C 1
ATOM 722 O O . TYR A 1 89 ? 0.387 27.676 16.405 1.00 9.21 1315 TYR A O 1
ATOM 731 N N . ALA A 1 90 ? -0.176 26.146 17.944 1.00 9.45 1316 ALA A N 1
ATOM 732 C CA . ALA A 1 90 ? 1.005 25.323 17.785 1.00 8.97 1316 ALA A CA 1
ATOM 733 C C . ALA A 1 90 ? 0.802 24.300 16.667 1.00 9.14 1316 ALA A C 1
ATOM 734 O O . ALA A 1 90 ? 0.148 23.276 16.859 1.00 10.49 1316 ALA A O 1
ATOM 757 N N . PHE A 1 93 ? 5.187 19.804 13.164 1.00 9.25 1319 PHE A N 1
ATOM 758 C CA . PHE A 1 93 ? 5.663 18.942 12.092 1.00 9.96 1319 PHE A CA 1
ATOM 759 C C . PHE A 1 93 ? 5.312 17.496 12.401 1.00 10.80 1319 PHE A C 1
ATOM 760 O O . PHE A 1 93 ? 5.065 17.112 13.555 1.00 11.01 1319 PHE A O 1
ATOM 768 N N . ASP A 1 94 ? 5.270 16.685 11.352 1.00 11.53 1320 ASP A N 1
ATOM 769 C CA . ASP A 1 94 ? 4.950 15.273 11.515 1.00 12.64 1320 ASP A CA 1
ATOM 770 C C . ASP A 1 94 ? 5.951 14.624 12.488 1.00 12.86 1320 ASP A C 1
ATOM 771 O O . ASP A 1 94 ? 5.600 13.786 13.310 1.00 12.75 1320 ASP A O 1
ATOM 776 N N . GLU A 1 95 ? 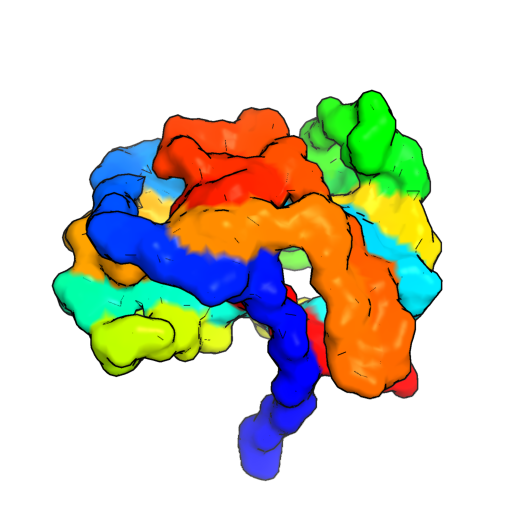7.221 15.011 12.368 1.00 11.89 1321 GLU A N 1
ATOM 777 C CA . GLU A 1 95 ? 8.296 14.571 13.272 1.00 11.82 1321 GLU A CA 1
ATOM 778 C C . GLU A 1 95 ? 9.204 15.765 13.572 1.00 11.78 1321 GLU A C 1
ATOM 779 O O . GLU A 1 95 ? 9.428 16.603 12.690 1.00 11.82 1321 GLU A O 1
ATOM 785 N N . PRO A 1 96 ? 9.754 15.837 14.792 1.00 11.23 1322 PRO A N 1
ATOM 786 C CA . PRO A 1 96 ? 10.702 16.914 15.071 1.00 11.91 1322 PRO A CA 1
ATOM 787 C C . PRO A 1 96 ? 11.989 16.771 14.261 1.00 11.34 1322 PRO A C 1
ATOM 788 O O . PRO A 1 96 ? 12.359 15.666 13.839 1.00 12.41 1322 PRO A O 1
ATOM 792 N N . VAL A 1 97 ? 12.655 17.896 14.033 1.00 10.60 1323 VAL A N 1
ATOM 793 C CA . VAL A 1 97 ? 13.854 17.930 13.214 1.00 10.84 1323 VAL A CA 1
ATOM 794 C C . VAL A 1 97 ? 14.993 18.483 14.049 1.00 10.25 1323 VAL A C 1
ATOM 795 O O . VAL A 1 97 ? 14.861 19.552 14.639 1.00 10.13 1323 VAL A O 1
ATOM 799 N N . LEU A 1 98 ? 16.119 17.771 14.082 1.00 11.17 1324 LEU A N 1
ATOM 800 C CA . LEU A 1 98 ? 17.298 18.234 14.792 1.00 12.28 1324 LEU A CA 1
ATOM 801 C C . LEU A 1 98 ? 18.030 19.284 13.965 1.00 12.20 1324 LEU A C 1
ATOM 802 O O . LEU A 1 98 ? 18.506 19.003 12.864 1.00 14.02 1324 LEU A O 1
ATOM 807 N N . LEU A 1 99 ? 18.116 20.497 14.500 1.00 11.64 1325 LEU A N 1
ATOM 808 C CA . LEU A 1 99 ? 18.801 21.620 13.854 1.00 12.06 1325 LEU A CA 1
ATOM 809 C C . LEU A 1 99 ? 20.206 21.773 14.426 1.00 12.32 1325 LEU A C 1
ATOM 810 O O . LEU A 1 99 ? 20.428 21.562 15.615 1.00 15.02 1325 LEU A O 1
ATOM 815 N N . GLN A 1 100 ? 21.133 22.179 13.568 1.00 11.88 1326 GLN A N 1
ATOM 816 C CA A GLN A 1 100 ? 22.539 22.319 13.932 0.50 12.13 1326 GLN A CA 1
ATOM 817 C CA B GLN A 1 100 ? 22.528 22.314 13.945 0.50 11.94 1326 GLN A CA 1
ATOM 818 C C . GLN A 1 100 ? 22.862 23.749 14.354 1.00 11.50 1326 GLN A C 1
ATOM 819 O O . GLN A 1 100 ? 22.483 24.710 13.670 1.00 11.47 1326 GLN A O 1
ATOM 830 N N . ALA A 1 101 ? 23.577 23.882 15.472 1.00 11.40 1327 ALA A N 1
ATOM 831 C CA . ALA A 1 101 ? 24.044 25.168 15.971 1.00 11.71 1327 ALA A CA 1
ATOM 832 C C . ALA A 1 101 ? 24.757 25.955 14.870 1.00 10.87 1327 ALA A C 1
ATOM 833 O O . ALA A 1 101 ? 25.613 25.421 14.175 1.00 11.67 1327 ALA A O 1
ATOM 835 N N . GLY A 1 102 ? 24.381 27.216 14.697 1.00 10.39 1328 GLY A N 1
ATOM 836 C CA . GLY A 1 102 ? 25.005 28.076 13.714 1.00 10.84 1328 GLY A CA 1
ATOM 837 C C . GLY A 1 102 ? 24.527 27.898 12.288 1.00 10.60 1328 GLY A C 1
ATOM 838 O O . GLY A 1 102 ? 24.911 28.671 11.416 1.00 11.45 1328 GLY A O 1
ATOM 839 N N . TRP A 1 103 ? 23.702 26.893 1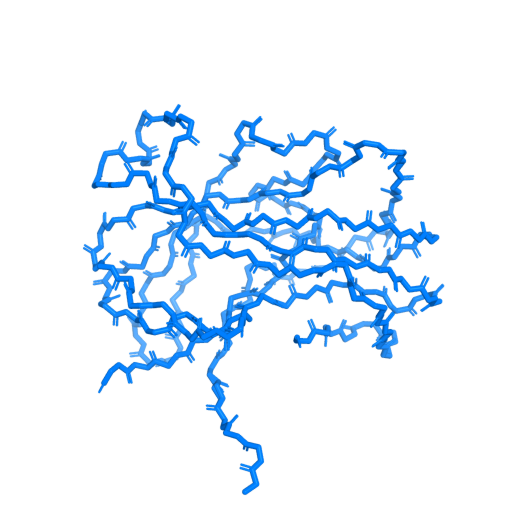2.027 1.00 10.47 1329 TRP A N 1
ATOM 840 C CA . TRP A 1 103 ? 23.120 26.723 10.696 1.00 10.55 1329 TRP A CA 1
ATOM 841 C C . TRP A 1 103 ? 21.832 27.523 10.593 1.00 9.89 1329 TRP A C 1
ATOM 842 O O . TRP A 1 103 ? 21.139 27.757 11.583 1.00 10.46 1329 TRP A O 1
ATOM 853 N N . TRP A 1 104 ? 21.522 27.921 9.367 1.00 9.46 1330 TRP A N 1
ATOM 854 C CA . TRP A 1 104 ? 20.368 28.730 9.055 1.00 9.52 1330 TRP A CA 1
ATOM 855 C C . TRP A 1 104 ? 19.322 27.893 8.356 1.00 8.97 1330 TRP A C 1
ATOM 856 O O . TRP A 1 104 ? 19.635 26.994 7.571 1.00 9.50 1330 TRP A O 1
ATOM 867 N N . TYR A 1 105 ? 18.076 28.208 8.675 1.00 8.30 1331 TYR A N 1
ATOM 868 C CA . TYR A 1 105 ? 16.889 27.509 8.204 1.00 8.18 1331 TYR A CA 1
ATOM 869 C C . TYR A 1 105 ? 15.835 28.526 7.796 1.00 8.06 1331 TYR A C 1
ATOM 870 O O . TYR A 1 105 ? 15.926 29.701 8.163 1.00 8.70 1331 TYR A O 1
ATOM 879 N N . VAL A 1 106 ? 14.843 28.074 7.031 1.00 8.19 1332 VAL A N 1
ATOM 880 C CA . VAL A 1 106 ? 13.674 28.902 6.748 1.00 8.18 1332 VAL A CA 1
ATOM 881 C C . VAL A 1 106 ? 12.462 28.218 7.363 1.00 8.24 1332 VAL A C 1
ATOM 882 O O . VAL A 1 106 ? 12.188 27.059 7.066 1.00 8.46 1332 VAL A O 1
ATOM 886 N N . ALA A 1 107 ? 11.751 28.964 8.215 1.00 7.68 1333 ALA A N 1
ATOM 887 C CA . ALA A 1 107 ? 10.432 28.565 8.730 1.00 8.02 1333 ALA A CA 1
ATOM 888 C C . ALA A 1 107 ? 9.405 29.136 7.777 1.00 7.93 1333 ALA A C 1
ATOM 889 O O . ALA A 1 107 ? 9.495 30.301 7.417 1.00 8.31 1333 ALA A O 1
ATOM 891 N N . TRP A 1 108 ? 8.449 28.321 7.353 1.00 7.90 1334 TRP A N 1
ATOM 892 C CA . TRP A 1 108 ? 7.580 28.663 6.227 1.00 7.88 1334 TRP A CA 1
ATOM 893 C C . TRP A 1 108 ? 6.168 28.222 6.550 1.00 7.60 1334 TRP A C 1
ATOM 894 O O . TRP A 1 108 ? 5.966 27.129 7.078 1.00 7.84 1334 TRP A O 1
ATOM 905 N N . ALA A 1 109 ? 5.206 29.060 6.200 1.00 7.65 1335 ALA A N 1
ATOM 906 C CA . ALA A 1 109 ? 3.809 28.763 6.428 1.00 8.55 1335 ALA A CA 1
ATOM 907 C C . ALA A 1 109 ? 2.967 29.390 5.337 1.00 9.31 1335 ALA A C 1
ATOM 908 O O . ALA A 1 109 ? 3.095 30.571 5.045 1.00 10.01 1335 ALA A O 1
ATOM 910 N N . ARG A 1 110 ? 2.070 28.601 4.774 1.00 10.23 1336 ARG A N 1
ATOM 911 C CA . ARG A 1 110 ? 1.074 29.102 3.831 1.00 11.34 1336 ARG A CA 1
ATOM 912 C C . ARG A 1 110 ? -0.253 29.094 4.571 1.00 11.30 1336 ARG A C 1
ATOM 913 O O . ARG A 1 110 ? -0.797 28.025 4.846 1.00 11.73 1336 ARG A O 1
ATOM 921 N N . VAL A 1 111 ? -0.715 30.283 4.950 1.00 11.25 1337 VAL A N 1
ATOM 922 C CA . VAL A 1 111 ? -1.905 30.474 5.762 1.00 11.50 1337 VAL A CA 1
ATOM 923 C C . VAL A 1 111 ? -3.014 30.979 4.874 1.00 11.98 1337 VAL A C 1
ATOM 924 O O . VAL A 1 111 ? -2.781 31.848 4.026 1.00 12.27 1337 VAL A O 1
ATOM 928 N N . SER A 1 112 ? -4.211 30.455 5.095 1.00 12.37 1338 SER A N 1
ATOM 929 C CA . SER A 1 112 ? -5.400 30.939 4.421 1.00 13.98 1338 SER A CA 1
ATOM 930 C C . SER A 1 112 ? -6.489 31.207 5.455 1.00 13.71 1338 SER A C 1
ATOM 931 O O . SER A 1 112 ? -6.573 30.548 6.486 1.00 13.75 1338 SER A O 1
ATOM 934 N N . GLY A 1 113 ? -7.352 32.171 5.154 1.00 14.37 1339 GLY A N 1
ATOM 935 C CA . GLY A 1 113 ? -8.443 32.520 6.037 1.00 14.06 1339 GLY A CA 1
ATOM 936 C C . GLY A 1 113 ? -8.690 34.011 6.006 1.00 13.79 1339 GLY A C 1
ATOM 937 O O . GLY A 1 113 ? -8.108 34.729 5.178 1.00 14.35 1339 GLY A O 1
ATOM 938 N N . PRO A 1 114 ? -9.530 34.487 6.927 1.00 13.82 1340 PRO A N 1
ATOM 939 C CA . PRO A 1 114 ? -9.830 35.906 7.047 1.00 13.77 1340 PRO A CA 1
ATOM 940 C C . PRO A 1 114 ? -8.663 36.621 7.717 1.00 13.39 1340 PRO A C 1
ATOM 941 O O . PRO A 1 114 ? -7.619 36.013 7.975 1.00 13.09 1340 PRO A O 1
ATOM 945 N N . SER A 1 115 ? -8.842 37.891 8.027 1.00 12.97 1341 SER A N 1
ATOM 946 C CA . SER A 1 115 ? -7.845 38.632 8.764 1.00 13.60 1341 SER A CA 1
ATOM 947 C C . SER A 1 115 ? -7.499 37.891 10.053 1.00 12.70 1341 SER A C 1
ATOM 948 O O . SER A 1 115 ? -8.367 37.223 10.646 1.00 13.34 1341 SER A O 1
ATOM 951 N N . SER A 1 116 ? -6.234 37.998 10.464 1.00 11.33 1342 SER A N 1
ATOM 952 C CA . SER A 1 116 ? -5.768 37.407 11.706 1.00 10.57 1342 SER A CA 1
ATOM 953 C C . SER A 1 116 ? -5.040 38.429 12.567 1.00 9.55 1342 SER A C 1
ATOM 954 O O . SER A 1 116 ? -4.742 39.544 12.141 1.00 10.36 1342 SER A O 1
ATOM 957 N N . ASP A 1 117 ? -4.732 38.017 13.787 1.00 9.09 1343 ASP A N 1
ATOM 958 C CA . ASP A 1 117 ? -3.748 38.700 14.591 1.00 9.42 1343 ASP A CA 1
ATOM 959 C C . ASP A 1 117 ? -2.404 38.700 13.867 1.00 8.93 1343 ASP A C 1
ATOM 960 O O . ASP A 1 117 ? -2.160 37.888 12.964 1.00 9.23 1343 ASP A O 1
ATOM 965 N N . CYS A 1 118 ? -1.512 39.579 14.299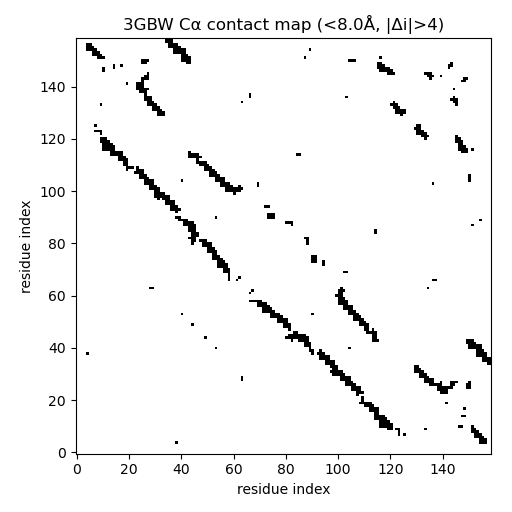 1.00 9.39 1344 CYS A N 1
ATOM 966 C CA . CYS A 1 118 ? -0.167 39.640 13.749 1.00 10.13 1344 CYS A CA 1
ATOM 967 C C . CYS A 1 118 ? 0.821 40.220 14.736 1.00 10.11 1344 CYS A C 1
ATOM 968 O O . CYS A 1 118 ? 0.443 40.755 15.773 1.00 11.02 1344 CYS A O 1
ATOM 971 N N . GLY A 1 119 ? 2.098 40.083 14.408 1.00 9.38 1345 GLY A N 1
ATOM 972 C CA . GLY A 1 119 ? 3.169 40.587 15.239 1.00 9.90 1345 GLY A CA 1
ATOM 973 C C . GLY A 1 119 ? 3.714 41.905 14.744 1.00 10.55 1345 GLY A C 1
ATOM 974 O O . GLY A 1 119 ? 3.622 42.221 13.556 1.00 10.89 1345 GLY A O 1
ATOM 975 N N . SER A 1 120 ? 4.263 42.670 15.686 1.00 11.57 1346 SER A N 1
ATOM 976 C CA . SER A 1 120 ? 5.110 43.821 15.390 1.00 12.72 1346 SER A CA 1
ATOM 977 C C . SER A 1 120 ? 6.271 43.849 16.368 1.00 12.90 1346 SER A C 1
ATOM 978 O O . SER A 1 120 ? 6.325 43.061 17.312 1.00 12.95 1346 SER A O 1
ATOM 981 N N . HIS A 1 121 ? 7.212 44.757 16.138 1.00 13.44 1347 HIS A N 1
ATOM 982 C CA . HIS A 1 121 ? 8.441 44.822 16.940 1.00 14.24 1347 HIS A CA 1
ATOM 983 C C . HIS A 1 121 ? 9.139 43.474 16.985 1.00 13.73 1347 HIS A C 1
ATOM 984 O O . HIS A 1 121 ? 9.591 43.007 18.034 1.00 14.39 1347 HIS A O 1
ATOM 991 N N . GLY A 1 122 ? 9.232 42.849 15.823 1.00 12.83 1348 GLY A N 1
ATOM 992 C CA . GLY A 1 122 ? 9.995 41.633 15.696 1.00 12.57 1348 GLY A CA 1
ATOM 993 C C . GLY A 1 122 ? 11.471 41.901 15.924 1.00 13.20 1348 GLY A C 1
ATOM 994 O O . GLY A 1 122 ? 11.986 42.982 15.613 1.00 14.22 1348 GLY A O 1
ATOM 995 N N . GLN A 1 123 ? 12.153 40.893 16.450 1.00 12.97 1349 GLN A N 1
ATOM 996 C CA . GLN A 1 123 ? 13.531 41.021 16.888 1.00 13.33 1349 GLN A CA 1
ATOM 997 C C . GLN A 1 123 ? 14.494 40.236 16.013 1.00 12.91 1349 GLN A C 1
ATOM 998 O O . GLN A 1 123 ? 14.226 39.086 15.632 1.00 12.64 1349 GLN A O 1
ATOM 1004 N N . ALA A 1 124 ? 15.638 40.846 15.726 1.00 12.93 1350 ALA A N 1
ATOM 1005 C CA . ALA A 1 124 ? 16.693 40.191 14.984 1.00 13.06 1350 ALA A CA 1
ATOM 1006 C C . ALA A 1 124 ? 17.389 39.137 15.831 1.00 12.83 1350 ALA A C 1
ATOM 1007 O O . ALA A 1 124 ? 17.980 38.216 15.284 1.00 12.18 1350 ALA A O 1
ATOM 1009 N N . SER A 1 125 ? 17.329 39.293 17.155 1.00 12.63 1351 SER A N 1
ATOM 1010 C CA A SER A 1 125 ? 17.947 38.363 18.100 0.50 13.26 1351 SER A CA 1
ATOM 1011 C CA B SER A 1 125 ? 17.919 38.333 18.076 0.50 13.13 1351 SER A CA 1
ATOM 1012 C C . SER A 1 125 ? 17.059 38.236 19.332 1.00 13.31 1351 SER A C 1
ATOM 1013 O O . SER A 1 125 ? 16.590 39.253 19.850 1.00 13.61 1351 SER A O 1
ATOM 1018 N N . ILE A 1 126 ? 16.845 37.001 19.787 1.00 13.43 1352 ILE A N 1
ATOM 1019 C CA . ILE A 1 126 ? 16.116 36.687 21.015 1.00 13.51 1352 ILE A CA 1
ATOM 1020 C C . ILE A 1 126 ? 16.962 35.694 21.804 1.00 13.01 1352 ILE A C 1
ATOM 1021 O O . ILE A 1 126 ? 17.394 34.670 21.257 1.00 12.34 1352 ILE A O 1
ATOM 1026 N N . THR A 1 127 ? 17.191 35.973 23.084 1.00 13.25 1353 THR A N 1
ATOM 1027 C CA . THR A 1 127 ? 17.821 35.005 23.970 1.00 13.82 1353 THR A CA 1
ATOM 1028 C C . THR A 1 127 ? 16.737 34.433 24.861 1.00 13.92 1353 THR A C 1
ATOM 1029 O O . THR A 1 127 ? 16.087 35.162 25.607 1.00 14.97 1353 THR A O 1
ATOM 1033 N N . THR A 1 128 ? 16.511 33.130 24.760 1.00 12.85 1354 THR A N 1
ATOM 1034 C CA . THR A 1 128 ? 15.493 32.484 25.580 1.00 12.80 1354 THR A CA 1
ATOM 1035 C C . THR A 1 128 ? 16.040 32.263 26.990 1.00 13.25 1354 THR A C 1
ATOM 1036 O O . THR A 1 128 ? 17.239 32.388 27.234 1.00 13.31 1354 THR A O 1
ATOM 1040 N N . ASP A 1 129 ? 15.134 31.918 27.895 1.00 13.70 1355 ASP A N 1
ATOM 1041 C CA . ASP A 1 129 ? 15.441 31.790 29.326 1.00 14.51 1355 ASP A CA 1
ATOM 1042 C C . ASP A 1 129 ? 16.508 30.732 29.592 1.00 14.60 1355 ASP A C 1
ATOM 1043 O O . ASP A 1 129 ? 17.289 30.842 30.549 1.00 15.25 1355 ASP A O 1
ATOM 1048 N N . ASP A 1 130 ? 16.550 29.703 28.758 1.00 13.85 1356 ASP A N 1
ATOM 1049 C CA . ASP A 1 130 ? 17.567 28.656 28.847 1.00 14.68 1356 ASP A CA 1
ATOM 1050 C C . ASP A 1 130 ? 18.925 29.063 28.266 1.00 14.93 1356 ASP A C 1
ATOM 1051 O O . ASP A 1 130 ? 19.855 28.265 28.257 1.00 15.74 1356 ASP A O 1
ATOM 1056 N N . GLY A 1 131 ? 19.052 30.294 27.782 1.00 14.12 1357 GLY A N 1
ATOM 1057 C CA . GLY A 1 131 ? 20.344 30.794 27.296 1.00 14.23 1357 GLY A CA 1
ATOM 1058 C C . GLY A 1 131 ? 20.597 30.670 25.803 1.00 13.86 1357 GLY A C 1
ATOM 1059 O O . GLY A 1 131 ? 21.600 31.191 25.309 1.00 15.11 1357 GLY A O 1
ATOM 1060 N N . VAL A 1 132 ? 19.702 30.007 25.074 1.00 12.72 1358 VAL A N 1
ATOM 1061 C CA . VAL A 1 132 ? 19.883 29.833 23.629 1.00 12.58 1358 VAL A CA 1
ATOM 1062 C C . VAL A 1 132 ? 19.655 31.164 22.925 1.00 11.66 1358 VAL A C 1
ATOM 1063 O O . VAL A 1 132 ? 18.732 31.891 23.248 1.00 11.99 1358 VAL A O 1
ATOM 1067 N N . ILE A 1 133 ? 20.531 31.494 21.978 1.00 11.59 1359 ILE A N 1
ATOM 1068 C CA . ILE A 1 133 ? 20.368 32.710 21.192 1.00 11.87 1359 ILE A CA 1
ATOM 1069 C C . ILE A 1 133 ? 19.826 32.347 19.814 1.00 10.91 1359 ILE A C 1
ATOM 1070 O O . ILE A 1 133 ? 20.444 31.577 19.071 1.00 10.64 1359 ILE A O 1
ATOM 1075 N N . PHE A 1 134 ? 18.662 32.901 19.493 1.00 10.12 1360 PHE A N 1
ATOM 1076 C CA . PHE A 1 134 ? 18.031 32.770 18.181 1.00 10.38 1360 PHE A CA 1
ATOM 1077 C C . PHE A 1 134 ? 18.224 34.049 17.387 1.00 10.93 1360 PHE A C 1
ATOM 1078 O O . PHE A 1 134 ? 18.021 35.138 17.904 1.00 12.30 1360 PHE A O 1
ATOM 1086 N N . GLN A 1 135 ? 18.583 33.914 16.119 1.00 10.24 1361 GLN A N 1
ATOM 1087 C CA . GLN A 1 135 ? 18.637 35.040 15.200 1.00 11.37 1361 GLN A CA 1
ATOM 1088 C C . GLN A 1 135 ? 17.564 34.864 14.140 1.00 10.40 1361 GLN A C 1
ATOM 1089 O O . GLN A 1 135 ? 17.256 33.732 13.754 1.00 10.51 1361 GLN A O 1
ATOM 1095 N N . PHE A 1 136 ? 17.000 35.983 13.693 1.00 9.60 1362 PHE A N 1
ATOM 1096 C CA . PHE A 1 136 ? 15.954 36.019 12.673 1.00 9.88 1362 PHE A CA 1
ATOM 1097 C C . PHE A 1 136 ? 16.331 37.033 11.610 1.00 10.34 1362 PHE A C 1
ATOM 1098 O O . PHE A 1 136 ? 16.812 38.119 11.937 1.00 10.85 1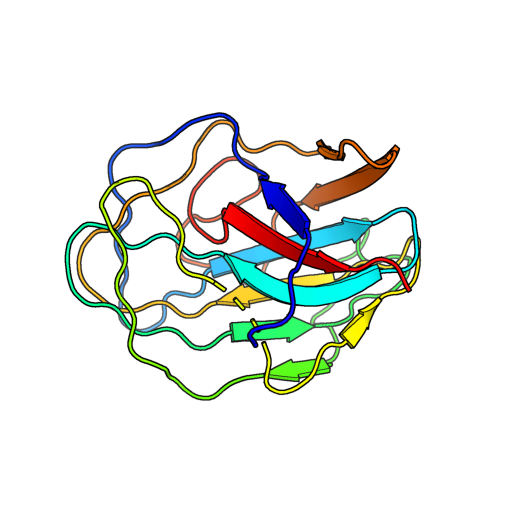362 PHE A O 1
ATOM 1106 N N . LYS A 1 137 ? 16.089 36.674 10.349 1.00 9.92 1363 LYS A N 1
ATOM 1107 C CA . LYS A 1 137 ? 16.274 37.587 9.219 1.00 10.85 1363 LYS A CA 1
ATOM 1108 C C . LYS A 1 137 ? 15.140 37.363 8.243 1.00 10.26 1363 LYS A C 1
ATOM 1109 O O . LYS A 1 137 ? 14.571 36.282 8.160 1.00 10.10 1363 LYS A O 1
ATOM 1115 N N . SER A 1 138 ? 14.820 38.397 7.482 1.00 10.94 1364 SER A N 1
ATOM 1116 C CA . SER A 1 138 ? 13.799 38.283 6.458 1.00 10.58 1364 SER A CA 1
ATOM 1117 C C . SER A 1 138 ? 14.177 37.237 5.410 1.00 10.42 1364 SER A C 1
ATOM 1118 O O . SER A 1 138 ? 15.350 37.030 5.142 1.00 11.14 1364 SER A O 1
ATOM 1121 N N . SER A 1 139 ? 13.176 36.560 4.854 1.00 9.54 1365 SER A N 1
ATOM 1122 C CA . SER A 1 139 ? 13.358 35.511 3.839 1.00 9.88 1365 SER A CA 1
ATOM 1123 C C . SER A 1 139 ? 12.762 35.928 2.510 1.00 10.13 1365 SER A C 1
ATOM 1124 O O . SER A 1 139 ? 11.633 36.417 2.444 1.00 10.55 1365 SER A O 1
ATOM 1127 N N . LYS A 1 140 ? 13.517 35.693 1.446 1.00 10.70 1366 LYS A N 1
ATOM 1128 C CA . LYS A 1 140 ? 13.013 35.913 0.085 1.00 11.77 1366 LYS A CA 1
ATOM 1129 C C . LYS A 1 140 ? 11.786 35.062 -0.294 1.00 11.61 1366 LYS A C 1
ATOM 1130 O O . LYS A 1 140 ? 11.130 35.368 -1.280 1.00 12.61 1366 LYS A O 1
ATOM 1136 N N . LYS A 1 141 ? 11.465 34.010 0.464 1.00 10.51 1367 LYS A N 1
ATOM 1137 C CA . LYS A 1 141 ? 10.276 33.209 0.181 1.00 10.75 1367 LYS A CA 1
ATOM 1138 C C . LYS A 1 141 ? 8.998 33.902 0.661 1.00 10.04 1367 LYS A C 1
ATOM 1139 O O . LYS A 1 141 ? 7.903 33.541 0.236 1.00 10.82 1367 LYS A O 1
ATOM 1145 N N . SER A 1 142 ? 9.133 34.888 1.547 1.00 9.28 1368 SER A N 1
ATOM 1146 C CA . SER A 1 142 ? 7.976 35.548 2.137 1.00 9.43 1368 SER A CA 1
ATOM 1147 C C . SER A 1 142 ? 7.428 36.572 1.136 1.00 9.83 1368 SER A C 1
ATOM 1148 O O . SER A 1 142 ? 8.164 37.446 0.696 1.00 11.79 1368 SER A O 1
ATOM 1151 N N . ASN A 1 143 ? 6.152 36.468 0.764 1.00 9.17 1369 ASN A N 1
ATOM 1152 C CA . ASN A 1 143 ? 5.584 37.326 -0.292 1.00 9.89 1369 ASN A CA 1
ATOM 1153 C C . ASN A 1 143 ? 4.361 38.137 0.128 1.00 9.72 1369 ASN A C 1
ATOM 1154 O O . ASN A 1 143 ? 3.744 38.799 -0.714 1.00 11.23 1369 ASN A O 1
ATOM 1159 N N . ASN A 1 144 ? 4.039 38.123 1.420 1.00 9.91 1370 ASN A N 1
ATOM 1160 C CA . ASN A 1 144 ? 2.803 38.715 1.955 1.00 10.37 1370 ASN A CA 1
ATOM 1161 C C . ASN A 1 144 ? 3.075 39.595 3.185 1.00 10.37 1370 ASN A C 1
ATOM 1162 O O . ASN A 1 144 ? 2.233 39.731 4.081 1.00 10.85 1370 ASN A O 1
ATOM 1167 N N . GLY A 1 145 ? 4.262 40.193 3.210 1.00 10.45 1371 GLY A N 1
ATOM 1168 C CA . GLY A 1 145 ? 4.625 41.183 4.220 1.00 10.63 1371 GLY A CA 1
ATOM 1169 C C . GLY A 1 145 ? 5.326 40.694 5.473 1.00 10.36 1371 GLY A C 1
ATOM 1170 O O . GLY A 1 145 ? 5.839 41.496 6.255 1.00 11.28 1371 GLY A O 1
ATOM 1171 N N . THR A 1 146 ? 5.350 39.381 5.706 1.00 9.73 1372 THR A N 1
ATOM 1172 C CA . THR A 1 146 ? 6.009 38.870 6.912 1.00 9.61 1372 THR A CA 1
ATOM 1173 C C . THR A 1 146 ? 7.519 39.005 6.769 1.00 9.66 1372 THR A C 1
ATOM 1174 O O . THR A 1 146 ? 8.098 38.601 5.763 1.00 9.81 1372 THR A O 1
ATOM 1178 N N . ASP A 1 147 ? 8.149 39.609 7.773 1.00 9.79 1373 ASP A N 1
ATOM 1179 C CA . ASP A 1 147 ? 9.584 39.867 7.731 1.00 10.35 1373 ASP A CA 1
ATOM 1180 C C . ASP A 1 147 ? 10.111 39.898 9.156 1.00 10.46 1373 ASP A C 1
ATOM 1181 O O . ASP A 1 147 ? 9.406 39.478 10.081 1.00 9.99 1373 ASP A O 1
ATOM 1186 N N . VAL A 1 148 ? 11.356 40.334 9.342 1.00 11.40 1374 VAL A N 1
ATOM 1187 C CA . VAL A 1 148 ? 11.962 40.332 10.654 1.00 11.97 1374 VAL A CA 1
ATOM 1188 C C . VAL A 1 148 ? 11.159 41.193 11.640 1.00 11.53 1374 VAL A C 1
ATOM 1189 O O . VAL A 1 148 ? 11.105 40.886 12.836 1.00 12.15 1374 VAL A O 1
ATOM 1193 N N . ASN A 1 149 ? 10.482 42.231 11.140 1.00 11.67 1375 ASN A N 1
ATOM 1194 C CA . ASN A 1 149 ? 9.739 43.149 12.002 1.00 11.93 1375 ASN A CA 1
ATOM 1195 C C . ASN A 1 149 ? 8.278 42.806 12.295 1.00 11.50 1375 ASN A C 1
ATOM 1196 O O . ASN A 1 149 ? 7.764 43.180 13.365 1.00 11.15 1375 ASN A O 1
ATOM 1201 N N . ALA A 1 150 ? 7.604 42.134 11.361 1.00 11.22 1376 ALA A N 1
ATOM 1202 C CA . ALA A 1 150 ? 6.153 42.077 11.372 1.00 10.41 1376 ALA A CA 1
ATOM 1203 C C . ALA A 1 150 ? 5.592 40.796 10.790 1.00 9.69 1376 ALA A C 1
ATOM 1204 O O . ALA A 1 150 ? 6.252 40.113 9.990 1.00 10.37 1376 ALA A O 1
ATOM 1206 N N . GLY A 1 151 ? 4.345 40.513 11.163 1.00 9.05 1377 GLY A N 1
ATOM 1207 C CA . GLY A 1 151 ? 3.528 39.553 10.448 1.00 8.56 1377 GLY A CA 1
ATOM 1208 C C . GLY A 1 151 ? 3.290 38.238 11.173 1.00 8.24 1377 GLY A C 1
ATOM 1209 O O . GLY A 1 151 ? 2.910 38.204 12.350 1.00 8.55 1377 GLY A O 1
ATOM 1210 N N . GLN A 1 152 ? 3.535 37.151 10.446 1.00 8.20 1378 GLN A N 1
ATOM 1211 C CA . GLN A 1 152 ? 3.209 35.801 10.881 1.00 8.27 1378 GLN A CA 1
ATOM 1212 C C . GLN A 1 152 ? 4.427 35.037 11.406 1.00 7.81 1378 GLN A C 1
ATOM 1213 O O . GLN A 1 152 ? 5.550 35.551 11.468 1.00 8.32 1378 GLN A O 1
ATOM 1219 N N . ILE A 1 153 ? 4.172 33.792 11.813 1.00 7.55 1379 ILE A N 1
ATOM 1220 C CA . ILE A 1 153 ? 5.164 32.907 12.417 1.00 7.77 1379 ILE A CA 1
ATOM 1221 C C . ILE A 1 153 ? 5.776 33.524 13.671 1.00 7.67 1379 ILE A C 1
ATOM 1222 O O . ILE A 1 153 ? 6.978 33.768 13.750 1.00 7.89 1379 ILE A O 1
ATOM 1227 N N . PRO A 1 154 ? 4.935 33.801 14.670 1.00 7.68 1380 PRO A N 1
ATOM 1228 C CA . PRO A 1 154 ? 5.447 34.367 15.912 1.00 7.80 1380 PRO A CA 1
ATOM 1229 C C . PRO A 1 154 ? 6.368 33.474 16.726 1.00 7.91 1380 PRO A C 1
ATOM 1230 O O . PRO A 1 154 ? 7.098 33.995 17.559 1.00 8.81 1380 PRO A O 1
ATOM 1234 N N . GLN A 1 155 ? 6.298 32.155 16.550 1.00 8.06 1381 GLN A N 1
ATOM 1235 C CA . GLN A 1 155 ? 7.038 31.259 17.438 1.00 8.11 1381 GLN A CA 1
ATOM 1236 C C . GLN A 1 155 ? 7.708 30.115 16.718 1.00 7.35 1381 GLN A C 1
ATOM 1237 O O . GLN A 1 155 ? 7.201 29.586 15.732 1.00 7.48 1381 GLN A O 1
ATOM 1243 N N . LEU A 1 156 ? 8.848 29.719 17.277 1.00 7.66 1382 LEU A N 1
ATOM 1244 C CA . LEU A 1 156 ? 9.428 28.399 17.055 1.00 7.72 1382 LEU A CA 1
ATOM 1245 C C . LEU A 1 156 ? 9.188 27.563 18.304 1.00 7.51 1382 LEU A C 1
ATOM 1246 O O . LEU A 1 156 ? 9.306 28.068 19.413 1.00 8.15 1382 LEU A O 1
ATOM 1251 N N . LEU A 1 157 ? 8.828 26.299 18.110 1.00 7.84 1383 LEU A N 1
ATOM 1252 C CA . LEU A 1 157 ? 8.516 25.384 19.198 1.00 8.03 1383 LEU A CA 1
ATOM 1253 C C . LEU A 1 157 ? 9.608 24.321 19.202 1.00 8.07 1383 LEU A C 1
ATOM 1254 O O . LEU A 1 157 ? 9.821 23.643 18.198 1.00 8.54 1383 LEU A O 1
ATOM 1259 N N . TYR A 1 158 ? 10.334 24.211 20.309 1.00 8.34 1384 TYR A N 1
ATOM 1260 C CA . TYR A 1 158 ? 11.571 23.429 20.317 1.00 9.08 1384 TYR A CA 1
ATOM 1261 C C . TYR A 1 158 ? 11.809 22.745 21.654 1.00 9.29 1384 TYR A C 1
ATOM 1262 O O . TYR A 1 158 ? 11.231 23.111 22.687 1.00 9.14 1384 TYR A O 1
ATOM 1271 N N . ARG A 1 159 ? 12.705 21.765 21.625 1.00 9.64 1385 ARG A N 1
ATOM 1272 C CA . ARG A 1 159 ? 13.260 21.161 22.842 1.00 10.99 1385 ARG A CA 1
ATOM 1273 C C . ARG A 1 159 ? 14.763 21.077 22.694 1.00 11.64 1385 ARG A C 1
ATOM 1274 O O . ARG A 1 159 ? 15.280 20.972 21.577 1.00 12.55 1385 ARG A O 1
ATOM 1282 N N . LEU A 1 160 ? 15.472 21.093 23.816 1.00 12.98 1386 LEU A N 1
ATOM 1283 C CA . LEU A 1 160 ? 16.902 20.840 23.787 1.00 14.62 1386 LEU A CA 1
ATOM 1284 C C . LEU A 1 160 ? 17.109 19.330 23.766 1.00 15.30 1386 LEU A C 1
ATOM 1285 O O . LEU A 1 160 ? 16.443 18.617 24.510 1.00 16.11 1386 LEU A O 1
ATOM 1290 N N . PRO A 1 161 ? 18.029 18.829 22.921 1.00 16.41 1387 PRO A N 1
ATOM 1291 C CA . PRO A 1 161 ? 18.317 17.400 22.926 1.00 17.65 1387 PRO A CA 1
ATOM 1292 C C . PRO A 1 161 ? 18.760 16.916 24.305 1.00 19.12 1387 PRO A C 1
ATOM 1293 O O . PRO A 1 161 ? 18.716 15.712 24.549 1.00 21.69 1387 PRO A O 1
#

InterPro domains:
  IPR000408 Regulator of chromosome condensation, RCC1 [PF00415] (958-1006)
  IPR000408 Regulator of chromosome condensation, RCC1 [PR00633] (683-696)
  IPR000408 Regulator of chromosome condensation, RCC1 [PR00633] (702-718)
  IPR000408 Regulator of chromosome condensation, RCC1 [PR00633] (948-966)
  IPR000408 Regulator of chromosome condensation, RCC1 [PR00633] (1005-1026)
  IPR000408 Regulator of chromosome condensation, RCC1 [PS00626] (945-955)
  IPR000408 Regulator of chromosome condensation, RCC1 [PS00626] (996-1006)
  IPR000408 Regulator of chromosome condensation, RCC1 [PS50012] (601-656)
  IPR000408 Regulator of chromosome condensation, RCC1 [PS50012] (959-1009)
  IPR000408 Regulator of chromosome condensation, RCC1 [PS50012] (1010-1067)
  IPR001841 Zinc finger, RING-type [PS50089] (4499-4550)
  IPR001841 Zinc finger, RING-type [SM00184] (4499-4549)
  IPR004939 APC10/DOC domain [PF03256] (3820-3925)
  IPR004939 APC10/DOC domain [PS51284] (3789-3967)
  IPR004939 APC10/DOC domain [SM01337] (3810-3968)
  IPR008979 Galactose-binding-like domain superfamily [SSF49785] (3753-3943)
  IPR009091 Regulator of chromosome condensation 1/beta-lactamase-inhibitor protein II [G3DSA:2.130.10.30] (524-735)
  IPR009091 Regulator of chromosome condensation 1/beta-lactamase-inhibitor protein II [G3DSA:2.130.10.30] (904-1069)
  IPR009091 Regulator of chromosome condensation 1/beta-lactamase-inhibitor protein II [SSF50985] (535-1067)
  IPR012983 PHR [PF08005] (1235-1385)